Protein AF-A0A3C1S6W2-F1 (afdb_monomer_lite)

Sequence (98 aa):
DGLLIVSVPNVGHWTIVQDLLSGRWDEVPAGILCVSHLRFGTKKNWEQWFHQSGWQIIRWECEKLPLPEYWKLQHPDYNVESLETIQYRFVAKQGKNQ

Structure (mmCIF, N/CA/C/O backbone):
data_AF-A0A3C1S6W2-F1
#
_entry.id   AF-A0A3C1S6W2-F1
#
loop_
_atom_site.group_PDB
_atom_site.id
_atom_site.type_symbol
_atom_site.label_atom_id
_atom_site.label_alt_id
_atom_site.label_comp_id
_atom_site.label_asym_id
_atom_site.label_entity_id
_atom_site.label_seq_id
_atom_site.pdbx_PDB_ins_code
_atom_site.Cartn_x
_atom_site.Cartn_y
_atom_site.Cartn_z
_atom_site.occupancy
_atom_site.B_iso_or_equiv
_atom_site.auth_seq_id
_atom_site.auth_comp_id
_atom_site.auth_asym_id
_atom_site.auth_atom_id
_atom_site.pdbx_PDB_model_num
ATOM 1 N N . ASP A 1 1 ? -14.006 1.122 24.202 1.00 79.81 1 ASP A N 1
ATOM 2 C CA . ASP A 1 1 ? -13.169 1.619 23.093 1.00 79.81 1 ASP A CA 1
ATOM 3 C C . ASP A 1 1 ? -12.727 0.469 22.211 1.00 79.81 1 ASP A C 1
ATOM 5 O O . ASP A 1 1 ? -12.088 -0.452 22.702 1.00 79.81 1 ASP A O 1
ATOM 9 N N . GLY A 1 2 ? -13.145 0.478 20.944 1.00 92.44 2 GLY A N 1
ATOM 10 C CA . GLY A 1 2 ? -12.749 -0.525 19.956 1.00 92.44 2 GLY A CA 1
ATOM 11 C C . GLY A 1 2 ? -11.570 -0.040 19.114 1.00 92.44 2 GLY A C 1
ATOM 12 O O . GLY A 1 2 ? -11.462 1.152 18.821 1.00 92.44 2 GLY A O 1
ATOM 13 N N . LEU A 1 3 ? -10.704 -0.970 18.717 1.00 96.25 3 LEU A N 1
ATOM 14 C CA . LEU A 1 3 ? -9.642 -0.738 17.741 1.00 96.25 3 LEU A CA 1
ATOM 15 C C . LEU A 1 3 ? -9.924 -1.556 16.487 1.00 96.25 3 LEU A C 1
ATOM 17 O O . LEU A 1 3 ? -10.387 -2.692 16.569 1.00 96.25 3 LEU A O 1
ATOM 21 N N . LEU A 1 4 ? -9.595 -0.978 15.339 1.00 97.12 4 LEU A N 1
ATOM 22 C CA . LEU A 1 4 ? -9.618 -1.653 14.055 1.00 97.12 4 LEU A CA 1
ATOM 23 C C . LEU A 1 4 ? -8.180 -1.950 13.633 1.00 97.12 4 LEU A C 1
ATOM 25 O O . LEU A 1 4 ? -7.355 -1.040 13.569 1.00 97.12 4 LEU A O 1
ATOM 29 N N . ILE A 1 5 ? -7.884 -3.220 13.363 1.00 97.56 5 ILE A N 1
ATOM 30 C CA . ILE A 1 5 ? -6.593 -3.674 12.839 1.00 97.56 5 ILE A CA 1
ATOM 31 C C . ILE A 1 5 ? -6.813 -4.065 11.384 1.00 97.56 5 ILE A C 1
ATOM 33 O O . ILE A 1 5 ? -7.697 -4.866 11.086 1.00 97.56 5 ILE A O 1
ATOM 37 N N . VAL A 1 6 ? -6.028 -3.484 10.483 1.00 97.69 6 VAL A N 1
ATOM 38 C CA . VAL A 1 6 ? -6.221 -3.615 9.037 1.00 97.69 6 VAL A CA 1
ATOM 39 C C . VAL A 1 6 ? -4.919 -4.053 8.380 1.00 97.69 6 VAL A C 1
ATOM 41 O O . VAL A 1 6 ? -3.851 -3.591 8.774 1.00 97.69 6 VAL A O 1
ATOM 44 N N . SER A 1 7 ? -5.023 -4.905 7.358 1.00 96.94 7 SER A N 1
ATOM 45 C CA . SER A 1 7 ? -3.953 -5.220 6.409 1.00 96.94 7 SER A CA 1
ATOM 46 C C . SER A 1 7 ? -4.460 -4.938 4.997 1.00 96.94 7 SER A C 1
ATOM 48 O O . SER A 1 7 ? -5.516 -5.446 4.621 1.00 96.94 7 SER A O 1
ATOM 50 N N . VAL A 1 8 ? -3.737 -4.127 4.227 1.00 96.81 8 VAL A N 1
ATOM 51 C CA . VAL A 1 8 ? -4.103 -3.754 2.851 1.00 96.81 8 VAL A CA 1
ATOM 52 C C . VAL A 1 8 ? -2.897 -3.813 1.916 1.00 96.81 8 VAL A C 1
ATOM 54 O O . VAL A 1 8 ? -1.783 -3.475 2.332 1.00 96.81 8 VAL A O 1
ATOM 57 N N . PRO A 1 9 ? -3.095 -4.203 0.644 1.00 97.44 9 PRO A N 1
ATOM 58 C CA . PRO A 1 9 ? -2.022 -4.201 -0.339 1.00 97.44 9 PRO A CA 1
ATOM 59 C C . PRO A 1 9 ? -1.614 -2.772 -0.712 1.00 97.44 9 PRO A C 1
ATOM 61 O O . PRO A 1 9 ? -2.396 -1.821 -0.589 1.00 97.44 9 PRO A O 1
ATOM 64 N N . ASN A 1 10 ? -0.401 -2.638 -1.239 1.00 98.19 10 ASN A N 1
ATOM 65 C CA . ASN A 1 10 ? 0.056 -1.414 -1.876 1.00 98.19 10 ASN A CA 1
ATOM 66 C C . ASN A 1 10 ? 0.183 -1.607 -3.391 1.00 98.19 10 ASN A C 1
ATOM 68 O O . ASN A 1 10 ? 1.113 -2.257 -3.863 1.00 98.19 10 ASN A O 1
ATOM 72 N N . VAL A 1 11 ? -0.704 -0.985 -4.171 1.00 97.94 11 VAL A N 1
ATOM 73 C CA . VAL A 1 11 ? -0.588 -1.003 -5.645 1.00 97.94 11 VAL A CA 1
ATOM 74 C C . VAL A 1 11 ? 0.640 -0.229 -6.146 1.00 97.94 11 VAL A C 1
ATOM 76 O O . VAL A 1 11 ? 1.070 -0.415 -7.276 1.00 97.94 11 VAL A O 1
ATOM 79 N N . GLY A 1 12 ? 1.230 0.620 -5.299 1.00 97.19 12 GLY A N 1
ATOM 80 C CA . GLY A 1 12 ? 2.462 1.349 -5.593 1.00 97.19 12 GLY A CA 1
ATOM 81 C C . GLY A 1 12 ? 3.747 0.538 -5.409 1.00 97.19 12 GLY A C 1
ATOM 82 O O . GLY A 1 12 ? 4.814 1.135 -5.487 1.00 97.19 12 GLY A O 1
ATOM 83 N N . HIS A 1 13 ? 3.674 -0.765 -5.123 1.00 98.12 13 HIS A N 1
ATOM 84 C CA . HIS A 1 13 ? 4.849 -1.628 -4.992 1.00 98.12 13 HIS A CA 1
ATOM 85 C C . HIS A 1 13 ? 5.570 -1.811 -6.340 1.00 98.12 13 HIS A C 1
ATOM 87 O O . HIS A 1 13 ? 4.929 -1.895 -7.392 1.00 98.12 13 HIS A O 1
ATOM 93 N N . TRP A 1 14 ? 6.902 -1.915 -6.321 1.00 97.31 14 TRP A N 1
ATOM 94 C CA . TRP A 1 14 ? 7.729 -1.909 -7.534 1.00 97.31 14 TRP A CA 1
ATOM 95 C C . TRP A 1 14 ? 7.402 -3.035 -8.519 1.00 97.31 14 TRP A C 1
ATOM 97 O O . TRP A 1 14 ? 7.526 -2.825 -9.722 1.00 97.31 14 TRP A O 1
ATOM 107 N N . THR A 1 15 ? 6.940 -4.200 -8.050 1.00 96.94 15 THR A N 1
ATOM 108 C CA . THR A 1 15 ? 6.543 -5.301 -8.948 1.00 96.94 15 THR A CA 1
ATOM 109 C C . THR A 1 15 ? 5.371 -4.894 -9.835 1.00 96.94 15 THR A C 1
ATOM 111 O O . THR A 1 15 ? 5.399 -5.141 -11.033 1.00 96.94 15 THR A O 1
ATOM 114 N N . ILE A 1 16 ? 4.387 -4.187 -9.269 1.00 97.75 16 ILE A N 1
ATOM 115 C CA . ILE A 1 16 ? 3.215 -3.705 -10.008 1.00 97.75 16 ILE A CA 1
ATOM 116 C C . ILE A 1 16 ? 3.620 -2.620 -10.995 1.00 97.75 16 ILE A C 1
ATOM 118 O O . ILE A 1 16 ? 3.189 -2.630 -12.144 1.00 97.75 16 ILE A O 1
ATOM 122 N N . VAL A 1 17 ? 4.494 -1.704 -10.576 1.00 96.62 17 VAL A N 1
ATOM 123 C CA . VAL A 1 17 ? 5.021 -0.677 -11.480 1.00 96.62 17 VAL A CA 1
ATOM 124 C C . VAL A 1 17 ? 5.819 -1.318 -12.622 1.00 96.62 17 VAL A C 1
ATOM 126 O O . VAL A 1 17 ? 5.677 -0.901 -13.767 1.00 96.62 17 VAL A O 1
ATOM 129 N N . GLN A 1 18 ? 6.612 -2.358 -12.349 1.00 96.25 18 GLN A N 1
ATOM 130 C CA . GLN A 1 18 ? 7.352 -3.104 -13.370 1.00 96.25 18 GLN A CA 1
ATOM 131 C C . GLN A 1 18 ? 6.421 -3.793 -14.376 1.00 96.25 18 GLN A C 1
ATOM 133 O O . GLN A 1 18 ? 6.683 -3.757 -15.582 1.00 96.25 18 GLN A O 1
ATOM 138 N N . ASP A 1 19 ? 5.337 -4.404 -13.897 1.00 97.50 19 ASP A N 1
ATOM 139 C CA . ASP A 1 19 ? 4.328 -5.032 -14.751 1.00 97.50 19 ASP A CA 1
ATOM 140 C C . ASP A 1 19 ? 3.632 -3.988 -15.630 1.00 97.50 19 ASP A C 1
ATOM 142 O O . ASP A 1 19 ? 3.578 -4.159 -16.848 1.00 97.50 19 ASP A O 1
ATOM 146 N N . LEU A 1 20 ? 3.229 -2.852 -15.054 1.00 97.69 20 LEU A N 1
ATOM 147 C CA . LEU A 1 20 ? 2.631 -1.738 -15.794 1.00 97.69 20 LEU A CA 1
ATOM 148 C C . LEU A 1 20 ? 3.574 -1.166 -16.862 1.00 97.69 20 LEU A C 1
ATOM 150 O O . LEU A 1 20 ? 3.148 -0.933 -17.992 1.00 97.69 20 LEU A O 1
ATOM 154 N N . LEU A 1 21 ? 4.862 -0.988 -16.545 1.00 96.12 21 LEU A N 1
ATOM 155 C CA . LEU A 1 21 ? 5.886 -0.581 -17.520 1.00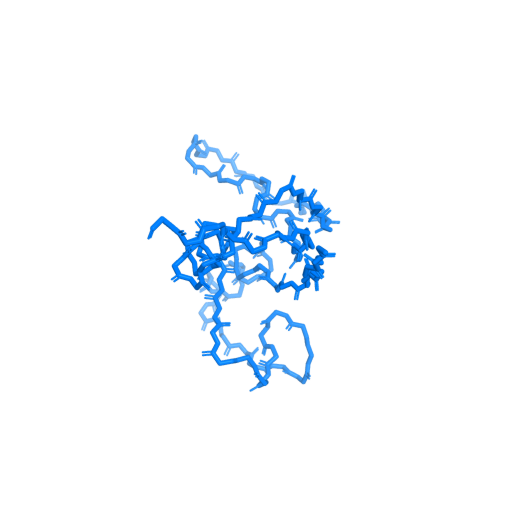 96.12 21 LEU A CA 1
ATOM 156 C C . LEU A 1 21 ? 6.058 -1.609 -18.647 1.00 96.12 21 LEU A C 1
ATOM 158 O O . LEU A 1 21 ? 6.415 -1.243 -19.765 1.00 96.12 21 LEU A O 1
ATOM 162 N N . SER A 1 22 ? 5.780 -2.882 -18.364 1.00 97.69 22 SER A N 1
ATOM 163 C CA . SER A 1 22 ? 5.780 -3.971 -19.347 1.00 97.69 22 SER A CA 1
ATOM 164 C C . SER A 1 22 ? 4.452 -4.090 -20.112 1.00 97.69 22 SER A C 1
ATOM 166 O O . SER A 1 22 ? 4.298 -5.016 -20.907 1.00 97.69 22 SER A O 1
ATOM 168 N N . GLY A 1 23 ? 3.486 -3.196 -19.869 1.00 98.06 23 GLY A N 1
ATOM 169 C CA . GLY A 1 23 ? 2.149 -3.241 -20.464 1.00 98.06 23 GLY A CA 1
ATOM 170 C C . GLY A 1 23 ? 1.253 -4.352 -19.907 1.00 98.06 23 GLY A C 1
ATOM 171 O O . GLY A 1 23 ? 0.315 -4.762 -20.588 1.00 98.06 23 GLY A O 1
ATOM 172 N N . ARG A 1 24 ? 1.547 -4.864 -18.706 1.00 97.75 24 ARG A N 1
ATOM 173 C CA . ARG A 1 24 ? 0.818 -5.968 -18.071 1.00 97.75 24 ARG A CA 1
ATOM 174 C C . ARG A 1 24 ? -0.050 -5.508 -16.905 1.00 97.75 24 ARG A C 1
ATOM 176 O O . ARG A 1 24 ? 0.296 -4.587 -16.165 1.00 97.75 24 ARG A O 1
ATOM 183 N N . TRP A 1 25 ? -1.165 -6.212 -16.737 1.00 96.81 25 TRP A N 1
ATOM 184 C CA . TRP A 1 25 ? -2.042 -6.158 -15.573 1.00 96.81 25 TRP A CA 1
ATOM 185 C C . TRP A 1 25 ? -2.686 -7.533 -15.412 1.00 96.81 25 TRP A C 1
ATOM 187 O O . TRP A 1 25 ? -3.778 -7.795 -15.913 1.00 96.81 25 TRP A O 1
ATOM 197 N N . ASP A 1 26 ? -1.949 -8.433 -14.774 1.00 94.94 26 ASP A N 1
ATOM 198 C CA . ASP A 1 26 ? -2.330 -9.836 -14.689 1.00 94.94 26 ASP A CA 1
ATOM 199 C C . ASP A 1 26 ? -2.990 -10.095 -13.334 1.00 94.94 26 A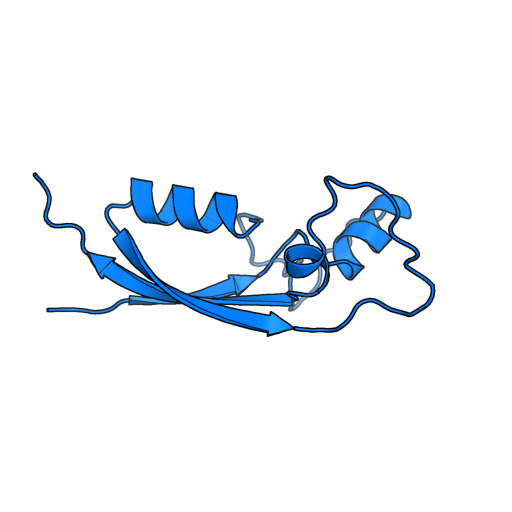SP A C 1
ATOM 201 O O . ASP A 1 26 ? -2.346 -10.043 -12.283 1.00 94.94 26 ASP A O 1
ATOM 205 N N . GLU A 1 27 ? -4.297 -10.346 -13.348 1.00 95.31 27 GLU A N 1
ATOM 206 C CA . GLU A 1 27 ? -5.017 -10.731 -12.140 1.00 95.31 27 GLU A CA 1
ATOM 207 C C . GLU A 1 27 ? -4.543 -12.105 -11.656 1.00 95.31 27 GLU A C 1
ATOM 209 O O . GLU A 1 27 ? -4.331 -13.036 -12.437 1.00 95.31 27 GLU A O 1
ATOM 214 N N . VAL A 1 28 ? -4.389 -12.243 -10.343 1.00 95.38 28 VAL A N 1
ATOM 215 C CA . VAL A 1 28 ? -3.840 -13.448 -9.715 1.00 95.38 28 VAL A CA 1
ATOM 216 C C . VAL A 1 28 ? -4.782 -13.983 -8.635 1.00 95.38 28 VAL A C 1
ATOM 218 O O . VAL A 1 28 ? -5.586 -13.232 -8.087 1.00 95.38 28 VAL A O 1
ATOM 221 N N . PRO A 1 29 ? -4.699 -15.273 -8.260 1.00 96.44 29 PRO A N 1
ATOM 222 C CA . PRO A 1 29 ? -5.531 -15.823 -7.186 1.00 96.44 29 PRO A CA 1
ATOM 223 C C . PRO A 1 29 ? -5.244 -15.238 -5.793 1.00 96.44 29 PRO A C 1
ATOM 225 O O . PRO A 1 29 ? -6.075 -15.363 -4.900 1.00 96.44 29 PRO A O 1
ATOM 228 N N . ALA A 1 30 ? -4.063 -14.643 -5.586 1.00 94.44 30 ALA A N 1
ATOM 229 C CA . ALA A 1 30 ? -3.645 -14.037 -4.323 1.00 94.44 30 ALA A CA 1
ATOM 230 C C . ALA A 1 30 ? -2.552 -12.979 -4.545 1.00 94.44 30 ALA A C 1
ATOM 232 O O . ALA A 1 30 ? -1.791 -13.063 -5.505 1.00 94.44 30 ALA A O 1
ATOM 233 N N . GLY A 1 31 ? -2.430 -12.019 -3.625 1.00 93.62 31 GLY A N 1
ATOM 234 C CA . GLY A 1 31 ? -1.435 -10.941 -3.685 1.00 93.62 31 GLY A CA 1
ATOM 235 C C . GLY A 1 31 ? -2.053 -9.584 -4.019 1.00 93.62 31 GLY A C 1
ATOM 236 O O . GLY A 1 31 ? -3.255 -9.388 -3.860 1.00 93.62 31 GLY A O 1
ATOM 237 N N . ILE A 1 32 ? -1.237 -8.625 -4.466 1.00 97.00 32 ILE A N 1
ATOM 238 C CA . ILE A 1 32 ? -1.693 -7.245 -4.709 1.00 97.00 32 ILE A CA 1
ATOM 239 C C . ILE A 1 32 ? -2.788 -7.195 -5.784 1.00 97.00 32 ILE A C 1
ATOM 241 O O . ILE A 1 32 ? -3.792 -6.521 -5.574 1.00 97.00 32 ILE A O 1
ATOM 245 N N . LEU A 1 33 ? -2.644 -7.953 -6.877 1.00 97.06 33 LEU A N 1
ATOM 246 C CA . LEU A 1 33 ? -3.631 -8.059 -7.963 1.00 97.06 33 LEU A CA 1
ATOM 247 C C . LEU A 1 33 ? -4.606 -9.231 -7.772 1.00 97.06 33 LEU A C 1
ATOM 249 O O . LEU A 1 33 ? -5.049 -9.836 -8.745 1.00 97.06 33 LEU A O 1
ATOM 253 N N . CYS A 1 34 ? -4.916 -9.586 -6.519 1.00 97.00 34 CYS A N 1
ATOM 254 C CA . CYS A 1 34 ? -5.901 -10.625 -6.232 1.00 97.00 34 CYS A CA 1
ATOM 255 C C . CYS A 1 34 ? -7.230 -10.332 -6.945 1.00 97.00 34 CYS A C 1
ATOM 257 O O . CYS A 1 34 ? -7.771 -9.238 -6.786 1.00 97.00 34 CYS A O 1
ATOM 259 N N . VAL A 1 35 ? -7.797 -11.324 -7.637 1.00 96.62 35 VAL A N 1
ATOM 260 C CA . VAL A 1 35 ? -9.111 -11.234 -8.313 1.00 96.62 35 VAL A CA 1
ATOM 261 C C . VAL A 1 35 ? -10.255 -10.800 -7.385 1.00 96.62 35 VAL A C 1
ATOM 263 O O . VAL A 1 35 ? -11.287 -10.319 -7.841 1.00 96.62 35 VAL A O 1
ATOM 266 N N . SER A 1 36 ? -10.097 -10.953 -6.065 1.00 95.69 36 SER A N 1
ATOM 267 C CA . SER A 1 36 ? -11.086 -10.506 -5.079 1.00 95.69 36 SER A CA 1
ATOM 268 C C . SER A 1 36 ? -10.981 -9.017 -4.715 1.00 95.69 36 SER A C 1
ATOM 270 O O . SER A 1 36 ? -11.813 -8.520 -3.951 1.00 95.69 36 SER A O 1
ATOM 272 N N . HIS A 1 37 ? -9.957 -8.293 -5.177 1.00 94.44 37 HIS A N 1
ATOM 273 C CA . HIS A 1 37 ? -9.789 -6.874 -4.872 1.00 94.44 37 HIS A CA 1
ATOM 274 C C . HIS A 1 37 ? -10.706 -6.008 -5.734 1.00 94.44 37 HIS A C 1
ATOM 276 O O . HIS A 1 37 ? -10.526 -5.868 -6.937 1.00 94.44 37 HIS A O 1
ATOM 282 N N . LEU A 1 38 ? -11.656 -5.337 -5.081 1.00 93.38 38 LEU A N 1
ATOM 283 C CA . LEU A 1 38 ? -12.544 -4.372 -5.738 1.00 93.38 38 LEU A CA 1
ATOM 284 C C . LEU A 1 38 ? -11.912 -2.981 -5.896 1.00 93.38 38 LEU A C 1
ATOM 286 O O . LEU A 1 38 ? -12.441 -2.133 -6.614 1.00 93.38 38 LEU A O 1
ATOM 290 N N . ARG A 1 39 ? -10.828 -2.701 -5.163 1.00 93.88 39 ARG A N 1
ATOM 291 C CA . ARG A 1 39 ? -10.117 -1.418 -5.165 1.00 93.88 39 ARG A CA 1
ATOM 292 C C . ARG A 1 39 ? -8.628 -1.642 -4.945 1.00 93.88 39 ARG A C 1
ATOM 294 O O . ARG A 1 39 ? -8.239 -2.477 -4.135 1.00 93.88 39 ARG A O 1
ATOM 301 N N . PHE A 1 40 ? -7.827 -0.810 -5.599 1.00 96.75 40 PHE A N 1
ATOM 302 C CA . PHE A 1 40 ? -6.375 -0.768 -5.466 1.00 96.75 40 PHE A CA 1
ATOM 303 C C . PHE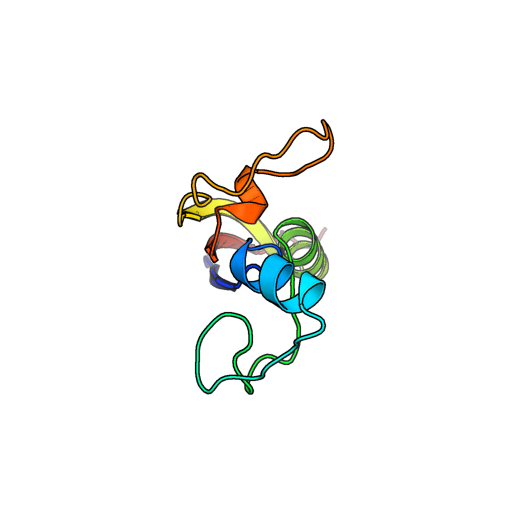 A 1 40 ? -5.967 0.594 -4.908 1.00 96.75 40 PHE A C 1
ATOM 305 O O . PHE A 1 40 ? -6.444 1.627 -5.380 1.00 96.75 40 PHE A O 1
ATOM 312 N N . GLY A 1 41 ? -5.121 0.603 -3.880 1.00 96.62 41 GLY A N 1
ATOM 313 C CA . GLY A 1 41 ? -4.761 1.820 -3.159 1.00 96.62 41 GLY A CA 1
ATOM 314 C C . GLY A 1 41 ? -3.276 1.898 -2.835 1.00 96.62 41 GLY A C 1
ATOM 315 O O . GLY A 1 41 ? -2.608 0.883 -2.640 1.00 96.62 41 GLY A O 1
ATOM 316 N N . THR A 1 42 ? -2.776 3.128 -2.771 1.00 97.94 42 THR A N 1
ATOM 317 C CA . THR A 1 42 ? -1.511 3.479 -2.112 1.00 97.94 42 THR A CA 1
ATOM 318 C C . THR A 1 42 ? -1.788 3.895 -0.666 1.00 97.94 42 THR A C 1
ATOM 320 O O . THR A 1 42 ? -2.948 4.089 -0.289 1.00 97.94 42 THR A O 1
ATOM 323 N N . LYS A 1 43 ? -0.746 4.119 0.146 1.00 97.50 43 LYS A N 1
ATOM 324 C CA . LYS A 1 43 ? -0.898 4.632 1.523 1.00 97.50 43 LYS A CA 1
ATOM 325 C C . LYS A 1 43 ? -1.837 5.841 1.611 1.00 97.50 43 LYS A C 1
ATOM 327 O O . LYS A 1 43 ? -2.748 5.848 2.432 1.00 97.50 43 LYS A O 1
ATOM 332 N N . LYS A 1 44 ? -1.676 6.813 0.704 1.00 96.88 44 LYS A N 1
ATOM 333 C CA . LYS A 1 44 ? -2.497 8.033 0.649 1.00 96.88 44 LYS A CA 1
ATOM 334 C C . LYS A 1 44 ? -3.978 7.729 0.403 1.00 96.88 44 LYS A C 1
ATOM 336 O O . LYS A 1 44 ? -4.843 8.359 1.004 1.00 96.88 44 LYS A O 1
ATOM 341 N N . ASN A 1 45 ? -4.280 6.762 -0.468 1.00 97.88 45 ASN A N 1
ATOM 342 C CA . ASN A 1 45 ? -5.661 6.345 -0.718 1.00 97.88 45 ASN A CA 1
ATOM 343 C C . ASN A 1 45 ? -6.271 5.707 0.534 1.00 97.88 45 ASN A C 1
ATOM 345 O O . ASN A 1 45 ? -7.388 6.058 0.906 1.00 97.88 45 ASN A O 1
ATOM 349 N N . TRP A 1 46 ? -5.531 4.814 1.200 1.00 97.56 46 TRP A N 1
ATOM 350 C CA . TRP A 1 46 ? -5.991 4.160 2.425 1.00 97.56 46 TRP A CA 1
ATOM 351 C C . TRP A 1 46 ? -6.228 5.167 3.556 1.00 97.56 46 TRP A C 1
ATOM 353 O O . TRP A 1 46 ? -7.288 5.134 4.173 1.00 97.56 46 TRP A O 1
ATOM 363 N N . GLU A 1 47 ? -5.316 6.119 3.772 1.00 96.81 47 GLU A N 1
ATOM 364 C CA . GLU A 1 47 ? -5.509 7.225 4.725 1.00 96.81 47 GLU A CA 1
ATOM 365 C C . GLU A 1 47 ? -6.802 7.992 4.450 1.00 96.81 47 GLU A C 1
ATOM 367 O O . GLU A 1 47 ? -7.622 8.183 5.350 1.00 96.81 47 GLU A O 1
ATOM 372 N N . GLN A 1 48 ? -7.010 8.387 3.194 1.00 97.62 48 GLN A N 1
ATOM 373 C CA . GLN A 1 48 ? -8.185 9.145 2.789 1.00 97.62 48 GLN A CA 1
ATOM 374 C C . GLN A 1 48 ? -9.482 8.353 2.992 1.00 97.62 48 GLN A C 1
ATOM 376 O O . GLN A 1 48 ? -10.431 8.885 3.567 1.00 97.62 48 GLN A O 1
ATOM 381 N N . TRP A 1 49 ? -9.543 7.101 2.534 1.00 97.06 49 TRP A N 1
ATOM 382 C CA . TRP A 1 49 ? -10.756 6.286 2.632 1.00 97.06 49 TRP A CA 1
ATOM 383 C C . TRP A 1 49 ? -11.120 5.979 4.084 1.00 97.06 49 TRP A C 1
ATOM 385 O O . TRP A 1 49 ? -12.285 6.110 4.457 1.00 97.06 49 TRP A O 1
ATOM 395 N N . PHE A 1 50 ? -10.134 5.654 4.924 1.00 95.88 50 PHE A N 1
ATOM 396 C CA . PHE A 1 50 ? -10.384 5.411 6.343 1.00 95.88 50 PHE A CA 1
ATOM 397 C C . PHE A 1 50 ? -10.846 6.680 7.056 1.00 95.88 50 PHE A C 1
ATOM 399 O O . PHE A 1 50 ? -11.869 6.643 7.742 1.00 95.88 50 PHE A O 1
ATOM 406 N N . HIS A 1 51 ? -10.191 7.815 6.804 1.00 95.44 51 HIS A N 1
ATOM 407 C CA . HIS A 1 51 ? -10.617 9.100 7.351 1.00 95.44 51 HIS A CA 1
ATOM 408 C C . HIS A 1 51 ? -12.059 9.451 6.953 1.00 95.44 51 HIS A C 1
ATOM 410 O O . HIS A 1 51 ? -12.875 9.785 7.809 1.00 95.44 51 HIS A O 1
ATOM 416 N N . GLN A 1 52 ? -12.406 9.319 5.669 1.00 96.31 52 GLN A N 1
ATOM 417 C CA . GLN A 1 52 ? -13.763 9.576 5.166 1.00 96.31 52 GLN A CA 1
ATOM 418 C C . GLN A 1 52 ? -14.814 8.628 5.759 1.00 96.31 52 GLN A C 1
ATOM 420 O O . GLN A 1 52 ? -15.970 9.013 5.902 1.00 96.31 52 GLN A O 1
ATOM 425 N N . SER A 1 53 ? -14.420 7.411 6.138 1.00 94.94 53 SER A N 1
ATOM 426 C CA . SER A 1 53 ? -15.290 6.445 6.821 1.00 94.94 53 SER A CA 1
ATOM 427 C C . SER A 1 53 ? -15.381 6.641 8.344 1.00 94.94 53 SER A C 1
ATOM 429 O O . SER A 1 53 ? -15.958 5.804 9.036 1.00 94.94 53 SER A O 1
ATOM 431 N N . GLY A 1 54 ? -14.816 7.729 8.881 1.00 95.88 54 GLY A N 1
ATOM 432 C CA . GLY A 1 54 ? -14.863 8.050 10.310 1.00 95.88 54 GLY A CA 1
ATOM 433 C C . GLY A 1 54 ? -13.803 7.336 11.151 1.00 95.88 54 GLY A C 1
ATOM 434 O O . GLY A 1 54 ? -13.945 7.249 12.370 1.00 95.88 54 GLY A O 1
ATOM 435 N N . TRP A 1 55 ? -12.735 6.824 10.536 1.00 96.62 55 TRP A N 1
ATOM 436 C CA . TRP A 1 55 ? -11.632 6.165 11.233 1.00 96.62 55 TRP A CA 1
ATOM 437 C C . TRP A 1 55 ? -10.372 7.022 11.211 1.00 96.62 55 TRP A C 1
ATOM 439 O O . TRP A 1 55 ? -9.925 7.487 10.166 1.00 96.62 55 TRP A O 1
ATOM 449 N N . GLN A 1 56 ? -9.751 7.178 12.376 1.00 96.25 56 GLN A N 1
ATOM 450 C CA . GLN A 1 56 ? -8.453 7.819 12.511 1.00 96.25 56 GLN A CA 1
ATOM 451 C C . GLN A 1 56 ? -7.374 6.750 12.662 1.00 96.25 56 GLN A C 1
ATOM 453 O O . GLN A 1 56 ? -7.340 6.027 13.660 1.00 96.25 56 GLN A O 1
ATOM 458 N N . ILE A 1 57 ? -6.468 6.675 11.691 1.00 96.81 57 ILE A N 1
ATOM 459 C CA . ILE A 1 57 ? -5.298 5.801 11.767 1.00 96.81 57 ILE A CA 1
ATOM 460 C C . ILE A 1 57 ? -4.327 6.370 12.806 1.00 96.81 57 ILE A C 1
ATOM 462 O O . ILE A 1 57 ? -3.997 7.554 12.775 1.00 96.81 57 ILE A O 1
ATOM 466 N N . ILE A 1 58 ? -3.896 5.532 13.747 1.00 97.19 58 ILE A N 1
ATOM 467 C CA . ILE A 1 58 ? -3.027 5.930 14.867 1.00 97.19 58 ILE A CA 1
ATOM 468 C C . ILE A 1 58 ? -1.647 5.276 14.819 1.00 97.19 58 ILE A C 1
ATOM 470 O O . ILE A 1 58 ? -0.738 5.735 15.505 1.00 97.19 58 ILE A O 1
ATOM 474 N N . ARG A 1 59 ? -1.474 4.208 14.031 1.00 97.75 59 ARG A N 1
ATOM 475 C CA . ARG A 1 59 ? -0.193 3.508 13.900 1.00 97.75 59 ARG A CA 1
ATOM 476 C C . ARG A 1 59 ? -0.101 2.784 12.568 1.00 97.75 59 ARG A C 1
ATOM 478 O O . ARG A 1 59 ? -1.027 2.055 12.233 1.00 97.75 59 ARG A O 1
ATOM 485 N N . TRP A 1 60 ? 1.025 2.941 11.879 1.00 97.88 60 TRP A N 1
ATOM 486 C CA . TRP A 1 60 ? 1.358 2.223 10.650 1.00 97.88 60 TRP A CA 1
ATOM 487 C C . TRP A 1 60 ? 2.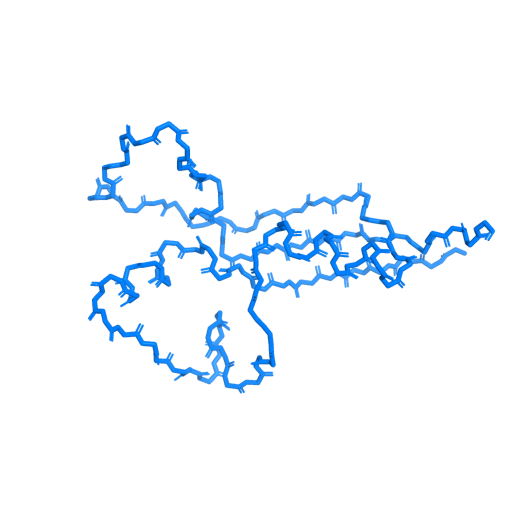470 1.207 10.889 1.00 97.88 60 TRP A C 1
ATOM 489 O O . TRP A 1 60 ? 3.372 1.430 11.695 1.00 97.88 60 TRP A O 1
ATOM 499 N N . GLU A 1 61 ? 2.425 0.134 10.118 1.00 97.75 61 GLU A N 1
ATOM 500 C CA . GLU A 1 61 ? 3.502 -0.810 9.879 1.00 97.75 61 GLU A CA 1
ATOM 501 C C . GLU A 1 61 ? 3.591 -1.047 8.368 1.00 97.75 61 GLU A C 1
ATOM 503 O O . GLU A 1 61 ? 2.573 -1.143 7.675 1.00 97.75 61 GLU A O 1
ATOM 508 N N . CYS A 1 62 ? 4.815 -1.154 7.863 1.00 97.69 62 CYS A N 1
ATOM 509 C CA . CYS A 1 62 ? 5.093 -1.422 6.459 1.00 97.69 62 CYS A CA 1
ATOM 510 C C . CYS A 1 62 ? 5.801 -2.769 6.370 1.00 97.69 62 CYS A C 1
ATOM 512 O O . CYS A 1 62 ? 6.857 -2.949 6.981 1.00 97.69 62 CYS A O 1
ATOM 514 N N . GLU A 1 63 ? 5.250 -3.698 5.599 1.00 97.38 63 GLU A N 1
ATOM 515 C CA . GLU A 1 63 ? 5.997 -4.886 5.204 1.00 97.38 63 GLU A CA 1
ATOM 516 C C . GLU A 1 63 ? 6.767 -4.561 3.934 1.00 97.38 63 GLU A C 1
ATOM 518 O O . GLU A 1 63 ? 6.174 -4.156 2.931 1.00 97.38 63 GLU A O 1
ATOM 523 N N . LYS A 1 64 ? 8.091 -4.685 4.001 1.00 97.12 64 LYS A N 1
ATOM 524 C CA . LYS A 1 64 ? 8.975 -4.231 2.936 1.00 97.12 64 LYS A CA 1
ATOM 525 C C . LYS A 1 64 ? 9.616 -5.390 2.192 1.00 97.12 64 LYS A C 1
ATOM 527 O O . LYS A 1 64 ? 10.096 -6.339 2.805 1.00 97.12 64 LYS A O 1
ATOM 532 N N . LEU A 1 65 ? 9.683 -5.238 0.878 1.00 96.44 65 LEU A N 1
ATOM 533 C CA . LEU A 1 65 ? 10.556 -5.964 -0.021 1.00 96.44 65 LEU A CA 1
ATOM 534 C C . LEU A 1 65 ? 11.455 -4.925 -0.713 1.00 96.44 65 LEU A C 1
ATOM 536 O O . LEU A 1 65 ? 10.939 -4.111 -1.481 1.00 96.44 65 LEU A O 1
ATOM 540 N N . PRO A 1 66 ? 12.772 -4.918 -0.435 1.00 95.06 66 PRO A N 1
ATOM 541 C CA . PRO A 1 66 ? 13.686 -3.942 -1.015 1.00 95.06 66 PRO A CA 1
ATOM 542 C C . PRO A 1 66 ? 13.614 -3.901 -2.539 1.00 95.06 66 PRO A C 1
ATOM 544 O O . PRO A 1 66 ? 13.343 -4.913 -3.196 1.00 95.06 66 PRO A O 1
ATOM 547 N N . LEU A 1 67 ? 13.901 -2.729 -3.097 1.00 96.00 67 LEU A N 1
ATOM 548 C CA . LEU A 1 67 ? 14.041 -2.584 -4.538 1.00 96.00 67 LEU A CA 1
ATOM 549 C C . LEU A 1 67 ? 15.200 -3.454 -5.054 1.00 96.00 67 LEU A C 1
ATOM 551 O O . LEU A 1 67 ? 16.266 -3.486 -4.434 1.00 96.00 67 LEU A O 1
ATOM 555 N N . PRO A 1 68 ? 15.043 -4.123 -6.207 1.00 95.31 68 PRO A N 1
ATOM 556 C CA . PRO A 1 68 ? 16.156 -4.787 -6.870 1.00 95.31 68 PRO A CA 1
ATOM 557 C C . PRO A 1 68 ? 17.251 -3.790 -7.274 1.00 95.31 68 PRO A C 1
ATOM 559 O O . PRO A 1 68 ? 16.955 -2.659 -7.652 1.00 95.31 68 PRO A O 1
ATOM 562 N N . GLU A 1 69 ? 18.513 -4.223 -7.315 1.00 93.31 69 GLU A N 1
ATOM 563 C CA . GLU A 1 69 ? 19.659 -3.348 -7.642 1.00 93.31 69 GLU A CA 1
ATOM 564 C C . GLU A 1 69 ? 19.560 -2.657 -9.017 1.00 93.31 69 GLU A C 1
ATOM 566 O O . GLU A 1 69 ? 20.151 -1.599 -9.244 1.00 93.31 69 GLU A O 1
ATOM 571 N N . TYR A 1 70 ? 18.806 -3.239 -9.954 1.00 91.56 70 TYR A N 1
ATOM 572 C CA . TYR A 1 70 ? 18.603 -2.672 -11.287 1.00 91.56 70 TYR A CA 1
ATOM 573 C C . TYR A 1 70 ? 17.600 -1.503 -11.315 1.00 91.56 70 TYR A C 1
ATOM 575 O O . TYR A 1 70 ? 17.549 -0.770 -12.305 1.00 91.56 70 TYR A O 1
ATOM 583 N N . TRP A 1 71 ? 16.842 -1.273 -10.237 1.00 92.25 71 TRP A N 1
ATOM 584 C CA . TRP A 1 71 ? 15.975 -0.104 -10.074 1.00 92.25 71 TRP A CA 1
ATOM 585 C C . TRP A 1 71 ? 16.790 1.127 -9.652 1.00 92.25 71 TRP A C 1
ATOM 587 O O . TRP A 1 71 ? 16.849 1.512 -8.486 1.00 92.25 71 TRP A O 1
ATOM 597 N N . LYS A 1 72 ? 17.421 1.787 -10.628 1.00 88.56 72 LYS A N 1
ATOM 598 C CA . LYS A 1 72 ? 18.169 3.037 -10.414 1.00 88.56 72 LYS A CA 1
ATOM 599 C C . LYS A 1 72 ? 17.234 4.245 -10.459 1.00 88.56 72 LYS A C 1
ATOM 601 O O . LYS A 1 72 ? 17.063 4.882 -11.496 1.00 88.56 72 LYS A O 1
ATOM 606 N N . LEU A 1 73 ? 16.619 4.552 -9.324 1.00 87.12 73 LEU A N 1
ATOM 607 C CA . LEU A 1 73 ? 15.718 5.692 -9.165 1.00 87.12 73 LEU A CA 1
ATOM 608 C C . LEU A 1 73 ? 16.508 6.997 -9.007 1.00 87.12 73 LEU A C 1
ATOM 610 O O . LEU A 1 73 ? 17.357 7.104 -8.129 1.00 87.12 73 LEU A O 1
ATOM 614 N N . GLN A 1 74 ? 16.230 7.986 -9.860 1.00 81.25 74 GLN A N 1
ATOM 615 C CA . GLN A 1 74 ? 16.952 9.271 -9.872 1.00 81.25 74 GLN A CA 1
ATOM 616 C C . GLN A 1 74 ? 16.033 10.496 -9.767 1.00 81.25 74 GLN A C 1
ATOM 618 O O . GLN A 1 74 ? 16.519 11.622 -9.714 1.00 81.25 74 GLN A O 1
ATOM 623 N N . HIS A 1 75 ? 14.712 10.299 -9.743 1.00 88.31 75 HIS A N 1
ATOM 624 C CA . HIS A 1 75 ? 13.769 11.409 -9.669 1.00 88.31 75 HIS A CA 1
ATOM 625 C C . HIS A 1 75 ? 13.456 11.752 -8.204 1.00 88.31 75 HIS A C 1
ATOM 627 O O . HIS A 1 75 ? 13.115 10.843 -7.443 1.00 88.31 75 HIS A O 1
ATOM 633 N N . PRO A 1 76 ? 13.522 13.035 -7.801 1.00 88.25 76 PRO A N 1
ATOM 634 C CA . PRO A 1 76 ? 13.321 13.447 -6.409 1.00 88.25 76 PRO A CA 1
ATOM 635 C C . PRO A 1 76 ? 11.921 13.116 -5.880 1.00 88.25 76 PRO A C 1
ATOM 637 O O . PRO A 1 76 ? 11.760 12.831 -4.699 1.00 88.25 76 PRO A O 1
ATOM 640 N N . ASP A 1 77 ? 10.921 13.097 -6.760 1.00 91.44 77 ASP A N 1
ATOM 641 C CA . ASP A 1 77 ? 9.529 12.843 -6.368 1.00 91.44 77 ASP A CA 1
ATOM 642 C C . ASP A 1 77 ? 9.180 11.350 -6.239 1.00 91.44 77 ASP A C 1
ATOM 644 O O . ASP A 1 77 ? 8.039 10.998 -5.931 1.00 91.44 77 ASP A O 1
ATOM 648 N N . TYR A 1 78 ? 10.128 10.441 -6.489 1.00 92.50 78 TYR A N 1
ATOM 649 C CA . TYR A 1 78 ? 9.867 9.013 -6.347 1.00 92.50 78 TYR A CA 1
ATOM 650 C C . TYR A 1 78 ? 9.779 8.611 -4.877 1.00 92.50 78 TYR A C 1
ATOM 652 O O . TYR A 1 78 ? 10.721 8.741 -4.099 1.00 92.50 78 TYR A O 1
ATOM 660 N N . ASN A 1 79 ? 8.632 8.045 -4.506 1.00 94.75 79 ASN A N 1
ATOM 661 C CA . ASN A 1 79 ? 8.407 7.515 -3.171 1.00 94.75 79 ASN A CA 1
ATOM 662 C C . ASN A 1 79 ? 8.994 6.100 -3.050 1.00 94.75 79 ASN A C 1
ATOM 664 O O . ASN A 1 79 ? 8.289 5.103 -3.227 1.00 94.75 79 ASN A O 1
ATOM 668 N N . VAL A 1 80 ? 10.292 6.028 -2.745 1.00 94.44 80 VAL A N 1
ATOM 669 C CA . VAL A 1 80 ? 11.030 4.766 -2.556 1.00 94.44 80 VAL A CA 1
ATOM 670 C C . VAL A 1 80 ? 10.390 3.898 -1.475 1.00 94.44 80 VAL A C 1
ATOM 672 O O . VAL A 1 80 ? 10.241 2.696 -1.659 1.00 94.44 80 VAL A O 1
ATOM 675 N N . GLU A 1 81 ? 9.921 4.504 -0.382 1.00 95.00 81 GLU A N 1
ATOM 676 C CA . GLU A 1 81 ? 9.262 3.760 0.692 1.00 95.00 81 GLU A CA 1
ATOM 677 C C . GLU A 1 81 ? 8.002 3.036 0.198 1.00 95.00 81 GLU A C 1
ATOM 679 O O . GLU A 1 81 ? 7.779 1.880 0.556 1.00 95.00 81 GLU A O 1
ATOM 684 N N . SER A 1 82 ? 7.185 3.685 -0.637 1.00 97.06 82 SER A N 1
ATOM 685 C CA . SER A 1 82 ? 6.031 3.037 -1.266 1.00 97.06 82 SER A CA 1
ATOM 686 C C . SER A 1 82 ? 6.474 1.916 -2.197 1.00 97.06 82 SER A C 1
ATOM 688 O O . SER A 1 82 ? 5.923 0.824 -2.116 1.00 97.06 82 SER A O 1
ATOM 690 N N . LEU A 1 83 ? 7.466 2.164 -3.055 1.00 97.44 83 LEU A N 1
ATOM 69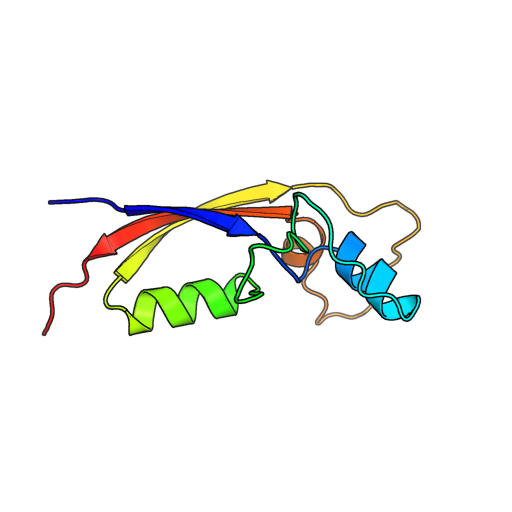1 C CA . LEU A 1 83 ? 7.950 1.156 -3.999 1.00 97.44 83 LEU A CA 1
ATOM 692 C C . LEU A 1 83 ? 8.414 -0.118 -3.287 1.00 97.44 83 LEU A C 1
ATOM 694 O O . LEU A 1 83 ? 8.122 -1.209 -3.764 1.00 97.44 83 LEU A O 1
ATOM 698 N N . GLU A 1 84 ? 9.063 0.017 -2.134 1.00 97.50 84 GLU A N 1
ATOM 699 C CA . GLU A 1 84 ? 9.526 -1.109 -1.319 1.00 97.50 84 GLU A CA 1
ATOM 700 C C . GLU A 1 84 ? 8.444 -1.725 -0.430 1.00 97.50 84 GLU A C 1
ATOM 702 O O . GLU A 1 84 ? 8.653 -2.795 0.125 1.00 97.50 84 GLU A O 1
ATOM 707 N N . THR A 1 85 ? 7.296 -1.079 -0.229 1.00 98.31 85 THR A N 1
ATOM 708 C CA . THR A 1 85 ? 6.269 -1.599 0.684 1.00 98.31 85 THR A CA 1
ATOM 709 C C . THR A 1 85 ? 5.273 -2.465 -0.074 1.00 98.31 85 THR A C 1
ATOM 711 O O . THR A 1 85 ? 4.519 -1.948 -0.897 1.00 98.31 85 THR A O 1
ATOM 714 N N . ILE A 1 86 ? 5.229 -3.766 0.226 1.00 97.56 86 ILE A N 1
ATOM 715 C CA . ILE A 1 86 ? 4.296 -4.713 -0.408 1.00 97.56 86 ILE A CA 1
ATOM 716 C C . ILE A 1 86 ? 2.885 -4.596 0.182 1.00 97.56 86 ILE A C 1
ATOM 718 O O . ILE A 1 86 ? 1.883 -4.626 -0.537 1.00 97.56 86 ILE A O 1
ATOM 722 N N . GLN A 1 87 ? 2.806 -4.410 1.499 1.00 97.00 87 GLN A N 1
ATOM 723 C CA . GLN A 1 87 ? 1.554 -4.228 2.218 1.00 97.00 87 GLN A CA 1
ATOM 724 C C . GLN A 1 87 ? 1.717 -3.284 3.398 1.00 97.00 87 GLN A C 1
ATOM 726 O O . GLN A 1 87 ? 2.774 -3.207 4.033 1.00 97.00 87 GLN A O 1
ATOM 731 N N . TYR A 1 88 ? 0.623 -2.611 3.721 1.00 98.06 88 TYR A N 1
ATOM 732 C CA . TYR A 1 88 ? 0.513 -1.822 4.92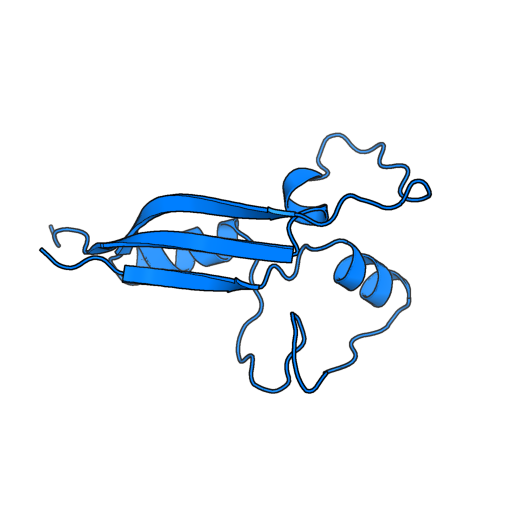8 1.00 98.06 88 TYR A CA 1
ATOM 733 C C . TYR A 1 88 ? -0.355 -2.542 5.947 1.00 98.06 88 TYR A C 1
ATOM 735 O O . TYR A 1 88 ? -1.431 -3.045 5.613 1.00 98.06 88 TYR A O 1
ATOM 743 N N . ARG A 1 89 ? 0.072 -2.509 7.207 1.00 98.12 89 ARG A N 1
ATOM 744 C CA . ARG A 1 89 ? -0.788 -2.820 8.345 1.00 98.12 89 ARG A CA 1
ATOM 745 C C . ARG A 1 89 ? -0.957 -1.581 9.189 1.00 98.12 89 ARG A C 1
ATOM 747 O O . ARG A 1 89 ? -0.019 -0.806 9.355 1.00 98.12 89 ARG A O 1
ATOM 754 N N . PHE A 1 90 ? -2.144 -1.369 9.726 1.00 97.88 90 PHE A N 1
ATOM 755 C CA . PHE A 1 90 ? -2.356 -0.231 10.602 1.00 97.88 90 PHE A CA 1
ATOM 756 C C . PHE A 1 90 ? -3.435 -0.481 11.637 1.00 97.88 90 PHE A C 1
ATOM 758 O O . PHE A 1 90 ? -4.314 -1.328 11.479 1.00 97.88 90 PHE A O 1
ATOM 765 N N . VAL A 1 91 ? -3.335 0.291 12.714 1.00 98.06 91 VAL A N 1
ATOM 766 C CA . VAL A 1 91 ? -4.343 0.357 13.766 1.00 98.06 91 VAL A CA 1
ATOM 767 C C . VAL A 1 91 ? -5.082 1.678 13.626 1.00 98.06 91 VAL A C 1
ATOM 769 O O . VAL A 1 91 ? -4.453 2.736 13.524 1.00 98.06 91 VAL A O 1
ATOM 772 N N . ALA A 1 92 ? -6.407 1.623 13.648 1.00 97.56 92 ALA A N 1
ATOM 773 C CA . ALA A 1 92 ? -7.278 2.784 13.627 1.00 97.56 92 ALA A CA 1
ATOM 774 C C . ALA A 1 92 ? -8.234 2.782 14.824 1.00 97.56 92 ALA A C 1
ATOM 776 O O . ALA A 1 92 ? -8.625 1.734 15.342 1.00 97.56 92 ALA A O 1
ATOM 777 N N . LYS A 1 93 ? -8.622 3.981 15.251 1.00 96.62 93 LYS A N 1
ATOM 778 C CA . LYS A 1 93 ? -9.681 4.213 16.237 1.00 96.62 93 LYS A CA 1
ATOM 779 C C . LYS A 1 93 ? -10.836 4.937 15.565 1.00 96.62 93 LYS A C 1
ATOM 781 O O . LYS A 1 93 ? -10.617 5.712 14.632 1.00 96.62 93 LYS A O 1
ATOM 786 N N . GLN A 1 94 ? -12.050 4.720 16.048 1.00 94.19 94 GLN A N 1
ATOM 787 C CA . GLN A 1 94 ? -13.190 5.471 15.549 1.00 94.19 94 GLN A CA 1
ATOM 788 C C . GLN A 1 94 ? -13.033 6.942 15.954 1.00 94.19 94 GLN A C 1
ATOM 790 O O . GLN A 1 94 ? -12.756 7.254 17.118 1.00 94.19 94 GLN A O 1
ATOM 795 N N . GLY A 1 95 ? -13.134 7.843 14.980 1.00 83.94 95 GLY A N 1
ATOM 796 C CA . GLY A 1 95 ? -13.209 9.271 15.241 1.00 83.94 95 GLY A CA 1
ATOM 797 C C . GLY A 1 95 ? -14.451 9.538 16.082 1.00 83.94 95 GLY A C 1
ATOM 798 O O . GLY A 1 95 ? -15.516 8.983 15.819 1.00 83.94 95 GLY A O 1
ATOM 799 N N . LYS A 1 96 ? -14.327 10.360 17.126 1.00 67.75 96 LYS A N 1
ATOM 800 C CA . LYS A 1 96 ? -15.521 10.889 17.787 1.00 67.75 96 LYS A CA 1
ATOM 801 C C . LYS A 1 96 ? -16.193 11.783 16.751 1.00 67.75 96 LYS A C 1
ATOM 803 O O . LYS A 1 96 ? -15.589 12.785 16.376 1.00 67.75 96 LYS A O 1
ATOM 808 N N . ASN A 1 97 ? -17.365 11.390 16.250 1.00 56.53 97 ASN A N 1
ATOM 809 C CA . ASN A 1 97 ? -18.190 12.289 15.447 1.00 56.53 97 ASN A CA 1
ATOM 810 C C . ASN A 1 97 ? -18.312 13.602 16.233 1.00 56.53 97 ASN A C 1
ATOM 812 O O . ASN A 1 97 ? -18.723 13.570 17.396 1.00 56.53 97 ASN A O 1
ATOM 816 N N . GLN A 1 98 ? -17.850 14.705 15.641 1.00 45.25 98 GLN A N 1
ATOM 817 C CA . GLN A 1 98 ? -18.246 16.035 16.096 1.00 45.25 98 GLN A CA 1
ATOM 818 C C . GLN A 1 98 ? -19.718 16.245 15.763 1.00 45.25 98 GLN A C 1
ATOM 820 O O . GLN A 1 98 ? -20.133 15.783 14.675 1.00 45.25 98 GLN A O 1
#

Foldseek 3Di:
DDKDKDKAFACLAQVNVVQVVVVHDDADCDFQNHPPDPDHDHPVRVCVVCVVVQKDWDDKDFDFDADDPVPPDDDPPDPRSSRGGGMMITMIDGHDDD

pLDDT: mean 94.38, std 7.69, range [45.25, 98.31]

Radius of gyration: 15.16 Å; chains: 1; bounding box: 38×32×44 Å

Secondary structure (DSSP, 8-state):
--EEEEEEE-TTSHHHHHHHHTT----BSSSTTBTT-S----HHHHHHHHHHTTEEEEEEEEEE-PPPTT-----TT--HHHHHEEEEEEEEEE----